Protein AF-A0A960W9V9-F1 (afdb_monomer_lite)

pLDDT: mean 90.97, std 7.55, range [51.06, 98.19]

Radius of gyration: 14.87 Å; chains: 1; bounding box: 32×22×46 Å

Structure (mmCIF, N/CA/C/O backbone):
data_AF-A0A960W9V9-F1
#
_entry.id   AF-A0A960W9V9-F1
#
loop_
_atom_site.group_PDB
_atom_site.id
_atom_site.type_symbol
_atom_site.label_atom_id
_atom_site.label_alt_id
_atom_site.label_comp_id
_atom_site.label_asym_id
_atom_site.label_entity_id
_atom_site.label_seq_id
_atom_site.pdbx_PDB_ins_code
_atom_site.Cartn_x
_atom_site.Cartn_y
_atom_site.Cartn_z
_atom_site.occupancy
_atom_site.B_iso_or_equiv
_atom_site.auth_seq_id
_atom_site.auth_comp_id
_atom_site.auth_asym_id
_atom_site.auth_atom_id
_atom_site.pdbx_PDB_model_num
ATOM 1 N N . MET A 1 1 ? 10.943 4.579 -35.159 1.00 51.06 1 MET A N 1
ATOM 2 C CA . MET A 1 1 ? 10.686 4.661 -33.703 1.00 51.06 1 MET A CA 1
ATOM 3 C C . MET A 1 1 ? 9.917 3.420 -33.289 1.00 51.06 1 MET A C 1
ATOM 5 O O . MET A 1 1 ? 8.939 3.102 -33.950 1.00 51.06 1 MET A O 1
ATOM 9 N N . GLY A 1 2 ? 10.387 2.685 -32.279 1.00 76.12 2 GLY A N 1
ATOM 10 C CA 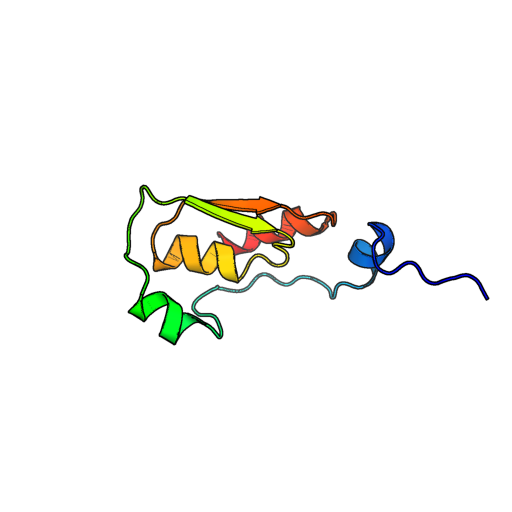. GLY A 1 2 ? 9.674 1.511 -31.762 1.00 76.12 2 GLY A CA 1
ATOM 11 C C . GLY A 1 2 ? 8.412 1.909 -30.991 1.00 76.12 2 GLY A C 1
ATOM 12 O O . GLY A 1 2 ? 8.342 3.005 -30.437 1.00 76.12 2 GLY A O 1
ATOM 13 N N . ILE A 1 3 ? 7.415 1.022 -30.959 1.00 78.38 3 ILE A N 1
ATOM 14 C CA . ILE A 1 3 ? 6.209 1.201 -30.142 1.00 78.38 3 ILE A CA 1
ATOM 15 C C . ILE A 1 3 ? 6.624 1.156 -28.668 1.00 78.38 3 ILE A C 1
ATOM 17 O O . ILE A 1 3 ? 7.167 0.151 -28.207 1.00 78.38 3 ILE A O 1
ATOM 21 N N . LYS A 1 4 ? 6.371 2.239 -27.927 1.00 77.50 4 LYS A N 1
ATOM 22 C CA . LYS A 1 4 ? 6.594 2.277 -26.478 1.00 77.50 4 LYS A CA 1
ATOM 23 C C . LYS A 1 4 ? 5.572 1.361 -25.801 1.00 77.50 4 LYS A C 1
ATOM 25 O O . LYS A 1 4 ? 4.369 1.524 -25.991 1.00 77.50 4 LYS A O 1
ATOM 30 N N . LYS A 1 5 ? 6.055 0.373 -25.048 1.00 87.81 5 LYS A N 1
ATOM 31 C CA . LYS A 1 5 ? 5.213 -0.600 -24.344 1.00 87.81 5 LYS A CA 1
ATOM 32 C C . LYS A 1 5 ? 4.992 -0.123 -22.910 1.00 87.81 5 LYS A C 1
ATOM 34 O O . LYS A 1 5 ? 5.903 -0.175 -22.101 1.00 87.81 5 LYS A O 1
ATOM 39 N N . PHE A 1 6 ? 3.789 0.355 -22.613 1.00 88.88 6 PHE A N 1
ATOM 40 C CA . PHE A 1 6 ? 3.444 0.949 -21.310 1.00 88.88 6 PHE A CA 1
ATOM 41 C C . PHE A 1 6 ? 2.940 -0.064 -20.272 1.00 88.88 6 PHE A C 1
ATOM 43 O O . PHE A 1 6 ? 2.571 0.306 -19.165 1.00 88.88 6 PHE A O 1
ATOM 50 N N . THR A 1 7 ? 2.862 -1.340 -20.642 1.00 89.75 7 THR A N 1
ATOM 51 C CA . THR A 1 7 ? 2.293 -2.401 -19.801 1.00 89.75 7 THR A CA 1
ATOM 52 C C . THR A 1 7 ? 3.314 -3.460 -19.412 1.00 89.75 7 THR A C 1
ATOM 54 O O . THR A 1 7 ? 2.951 -4.435 -18.760 1.00 89.75 7 THR A O 1
ATOM 57 N N . THR A 1 8 ? 4.578 -3.308 -19.815 1.00 91.31 8 THR A N 1
ATOM 58 C CA . THR A 1 8 ? 5.611 -4.286 -19.474 1.00 91.31 8 THR A CA 1
ATOM 59 C C . THR A 1 8 ? 6.165 -4.025 -18.085 1.00 91.31 8 THR A C 1
ATOM 61 O O . THR A 1 8 ? 6.059 -2.921 -17.548 1.00 91.31 8 THR A O 1
ATOM 64 N N . LYS A 1 9 ? 6.766 -5.060 -17.504 1.00 90.19 9 LYS A N 1
ATOM 65 C CA . LYS A 1 9 ? 7.399 -4.975 -16.195 1.00 90.19 9 LYS A CA 1
ATOM 66 C C . LYS A 1 9 ? 8.493 -3.907 -16.166 1.00 90.19 9 LYS A C 1
ATOM 68 O O . LYS A 1 9 ? 8.524 -3.110 -15.239 1.00 90.19 9 LYS A O 1
ATOM 73 N N . GLU A 1 10 ? 9.302 -3.822 -17.222 1.00 91.00 10 GLU A N 1
ATOM 74 C CA . GLU A 1 10 ? 10.401 -2.855 -17.338 1.00 91.00 10 GLU A CA 1
ATOM 75 C C . GLU A 1 10 ? 9.877 -1.419 -17.286 1.00 91.00 10 GLU A C 1
ATOM 77 O O . GLU A 1 10 ? 10.417 -0.590 -16.563 1.00 91.00 10 GLU A O 1
ATOM 82 N N . TYR A 1 11 ? 8.765 -1.134 -17.977 1.00 91.25 11 TYR A N 1
ATOM 83 C CA . TYR A 1 11 ? 8.139 0.185 -17.916 1.00 91.25 11 TYR A CA 1
ATOM 84 C C . TYR A 1 11 ? 7.749 0.558 -16.481 1.00 91.25 11 TYR A C 1
ATOM 86 O O . TYR A 1 11 ? 8.012 1.675 -16.036 1.00 91.25 11 TYR A O 1
ATOM 94 N N . TRP A 1 12 ? 7.134 -0.367 -15.744 1.00 90.69 12 TRP A N 1
ATOM 95 C CA . TRP A 1 12 ? 6.721 -0.122 -14.362 1.00 90.69 12 TRP A CA 1
ATOM 96 C C . TRP A 1 12 ? 7.885 -0.097 -13.373 1.00 90.69 12 TRP A C 1
ATOM 98 O O . TRP A 1 12 ? 7.776 0.580 -12.357 1.00 90.69 12 TRP A O 1
ATOM 108 N N . ASP A 1 13 ? 8.984 -0.793 -13.656 1.00 90.44 13 ASP A N 1
ATOM 109 C CA . ASP A 1 13 ? 10.185 -0.775 -12.823 1.00 90.44 13 ASP A CA 1
ATOM 110 C C . ASP A 1 13 ? 10.991 0.525 -13.025 1.00 90.44 13 ASP A C 1
ATOM 112 O O . ASP A 1 13 ? 11.474 1.099 -12.050 1.00 90.44 13 ASP A O 1
ATOM 116 N N . GLU A 1 14 ? 11.082 1.044 -14.255 1.00 88.88 14 GLU A N 1
ATOM 117 C CA . GLU A 1 14 ? 11.906 2.215 -14.605 1.00 88.88 14 GLU A CA 1
ATOM 118 C C . GLU A 1 14 ? 11.224 3.568 -14.355 1.00 88.88 14 GLU A C 1
ATOM 120 O O . GLU A 1 14 ? 11.896 4.576 -14.142 1.00 88.88 14 GLU A O 1
ATOM 125 N N . THR A 1 15 ? 9.891 3.633 -14.410 1.00 81.25 15 THR A N 1
ATOM 126 C CA . THR A 1 15 ? 9.159 4.916 -14.348 1.00 81.25 15 THR A CA 1
ATOM 127 C C . THR A 1 15 ? 8.813 5.383 -12.936 1.00 81.25 15 THR A C 1
ATOM 129 O O . THR A 1 15 ? 8.198 6.438 -12.766 1.00 81.25 15 THR A O 1
ATOM 132 N N . ARG A 1 16 ? 9.186 4.619 -11.908 1.00 79.38 16 ARG A N 1
ATOM 133 C CA . ARG A 1 16 ? 8.853 4.924 -10.513 1.00 79.38 16 ARG A CA 1
ATOM 134 C C . ARG A 1 16 ? 9.901 5.858 -9.909 1.00 79.38 16 ARG A C 1
ATOM 136 O O . ARG A 1 16 ? 11.099 5.698 -10.123 1.00 79.38 16 ARG A O 1
ATOM 143 N N . HIS A 1 17 ? 9.443 6.836 -9.132 1.00 76.62 17 HIS A N 1
ATOM 144 C CA . HIS A 1 17 ? 10.333 7.678 -8.335 1.00 76.62 17 HIS A CA 1
ATOM 145 C C . HIS A 1 17 ? 10.987 6.869 -7.209 1.00 76.62 17 HIS A C 1
ATOM 147 O O . HIS A 1 17 ? 10.443 5.855 -6.773 1.00 76.62 17 HIS A O 1
ATOM 153 N N . ALA A 1 18 ? 12.137 7.341 -6.719 1.00 79.75 18 ALA A N 1
ATOM 154 C CA . ALA A 1 18 ? 12.803 6.737 -5.571 1.00 79.75 18 ALA A CA 1
ATOM 155 C C . ALA A 1 18 ? 11.845 6.666 -4.371 1.00 79.75 18 ALA A C 1
ATOM 157 O O . ALA A 1 18 ? 11.243 7.671 -3.982 1.00 79.75 18 ALA A O 1
ATOM 158 N N . PHE A 1 19 ? 11.704 5.473 -3.798 1.00 84.06 19 PHE A N 1
ATOM 159 C CA . PHE A 1 19 ? 10.848 5.249 -2.645 1.00 84.06 19 PHE A CA 1
ATOM 160 C C . PHE A 1 19 ? 11.482 5.816 -1.370 1.00 84.06 19 PHE A C 1
ATOM 162 O O . PHE A 1 19 ? 12.638 5.529 -1.058 1.00 84.06 19 PHE A O 1
ATOM 169 N N . SER A 1 20 ? 10.693 6.560 -0.598 1.00 84.50 20 SER A N 1
ATOM 170 C CA . SER A 1 20 ? 10.999 6.909 0.789 1.00 84.50 20 SER A CA 1
ATOM 171 C C . SER A 1 20 ? 9.841 6.422 1.657 1.00 84.50 20 SER A C 1
ATOM 173 O O . SER A 1 20 ? 8.712 6.843 1.398 1.00 84.50 20 SER A O 1
ATOM 175 N N . PRO A 1 21 ? 10.076 5.575 2.676 1.00 85.25 21 PRO A N 1
ATOM 176 C CA . PRO A 1 21 ? 9.036 5.216 3.632 1.00 85.25 21 PRO A CA 1
ATOM 177 C C . PRO A 1 21 ? 8.471 6.461 4.322 1.00 85.25 21 PRO A C 1
ATOM 179 O O . PRO A 1 21 ? 9.190 7.434 4.561 1.00 85.25 21 PRO A O 1
ATOM 182 N N . PHE A 1 22 ? 7.188 6.419 4.668 1.00 86.31 22 PHE A N 1
ATOM 183 C CA . PHE A 1 22 ? 6.532 7.460 5.452 1.00 86.31 22 PHE A CA 1
ATOM 184 C C . PHE A 1 22 ? 5.418 6.862 6.320 1.00 86.31 22 PHE A C 1
ATOM 186 O O . PHE A 1 22 ? 4.808 5.860 5.935 1.00 86.31 22 PHE A O 1
ATOM 193 N N . PRO A 1 23 ? 5.101 7.474 7.475 1.00 88.75 23 PRO A N 1
ATOM 194 C CA . PRO A 1 23 ? 3.963 7.055 8.277 1.00 88.75 23 PRO A CA 1
ATOM 195 C C . PRO A 1 23 ? 2.656 7.239 7.504 1.00 88.75 23 PRO A C 1
ATOM 197 O O . PRO A 1 23 ? 2.272 8.355 7.149 1.00 88.75 23 PRO A O 1
ATOM 200 N N . VAL A 1 24 ? 1.943 6.143 7.265 1.00 91.56 24 VAL A N 1
ATOM 201 C CA . VAL A 1 24 ? 0.615 6.184 6.651 1.00 91.56 24 VAL A CA 1
ATOM 202 C C . VAL A 1 24 ? -0.424 6.464 7.734 1.00 91.56 24 VAL A C 1
ATOM 204 O O . VAL A 1 24 ? -0.816 5.567 8.478 1.00 91.56 24 VAL A O 1
ATOM 207 N N . THR A 1 25 ? -0.865 7.717 7.825 1.00 92.62 25 THR A N 1
ATOM 208 C CA . THR A 1 25 ? -1.878 8.167 8.799 1.00 92.62 25 THR A CA 1
ATOM 209 C C . THR A 1 25 ? -3.231 8.472 8.162 1.00 92.62 25 THR A C 1
ATOM 211 O O . THR A 1 25 ? -4.250 8.463 8.846 1.00 92.62 25 THR A O 1
ATOM 214 N N . THR A 1 26 ? -3.264 8.736 6.855 1.00 94.06 26 THR A N 1
ATOM 215 C CA . THR A 1 26 ? -4.482 9.074 6.114 1.00 94.06 26 THR A CA 1
ATOM 216 C C . THR A 1 26 ? -4.352 8.722 4.633 1.00 94.06 26 THR A C 1
ATOM 218 O O . THR A 1 26 ? -3.286 8.347 4.145 1.00 94.06 26 THR A O 1
ATOM 221 N N . THR A 1 27 ? -5.457 8.852 3.908 1.00 92.69 27 THR A N 1
ATOM 222 C CA . THR A 1 27 ? -5.552 8.675 2.461 1.00 92.69 27 THR A CA 1
ATOM 223 C C . THR A 1 27 ? -6.612 9.631 1.897 1.00 92.69 27 THR A C 1
ATOM 225 O O . THR A 1 27 ? -7.544 9.972 2.629 1.00 92.69 27 THR A O 1
ATOM 228 N N . PRO A 1 28 ? -6.549 10.057 0.616 1.00 93.62 28 PRO A N 1
ATOM 229 C CA . PRO A 1 28 ? -7.573 10.929 0.024 1.00 93.62 28 PRO A CA 1
ATOM 230 C C . PRO A 1 28 ? -9.013 10.406 0.154 1.00 93.62 28 PRO A C 1
ATOM 232 O O . PRO A 1 28 ? -9.963 11.185 0.128 1.00 93.62 28 PRO A O 1
ATOM 235 N N . PHE A 1 29 ? -9.183 9.092 0.323 1.00 94.94 29 PHE A N 1
ATOM 236 C CA . PHE A 1 29 ? -10.489 8.453 0.479 1.00 94.94 29 PHE A CA 1
ATOM 237 C C . PHE A 1 29 ? -10.931 8.263 1.936 1.00 94.94 29 PHE A C 1
ATOM 239 O O . PHE A 1 29 ? -12.042 7.784 2.159 1.00 94.94 29 PHE A O 1
ATOM 246 N N . ALA A 1 30 ? -10.110 8.645 2.922 1.00 96.69 30 ALA A N 1
ATOM 247 C CA . ALA A 1 30 ? -10.372 8.416 4.344 1.00 96.69 30 ALA A CA 1
ATOM 248 C C . ALA A 1 30 ? -11.787 8.844 4.788 1.00 96.69 30 ALA A C 1
ATOM 250 O O . ALA A 1 30 ? -12.469 8.014 5.390 1.00 96.69 30 ALA A O 1
ATOM 251 N N . PRO A 1 31 ? -12.317 10.031 4.408 1.00 97.19 31 PRO A N 1
ATOM 252 C CA . PRO A 1 31 ? -13.662 10.444 4.826 1.00 97.19 31 PRO A CA 1
ATOM 253 C C . PRO A 1 31 ? -14.779 9.490 4.383 1.00 97.19 31 PRO A C 1
ATOM 255 O O . PRO A 1 31 ? -15.803 9.366 5.051 1.00 97.19 31 PRO A O 1
ATOM 258 N N . TYR A 1 32 ? -14.599 8.815 3.247 1.00 97.12 32 TYR A N 1
ATOM 259 C CA . TYR A 1 32 ? -15.571 7.858 2.726 1.00 97.12 32 TYR A CA 1
ATOM 260 C C . TYR A 1 32 ? -15.360 6.474 3.332 1.00 97.12 32 TYR A C 1
ATOM 262 O O . TYR A 1 32 ? -16.324 5.821 3.723 1.00 97.12 32 TYR A O 1
ATOM 270 N N . LEU A 1 33 ? -14.104 6.036 3.437 1.00 96.62 33 LEU A N 1
ATOM 271 C CA . LEU A 1 33 ? -13.763 4.732 3.997 1.00 96.62 33 LEU A CA 1
ATOM 272 C C . LEU A 1 33 ? -14.220 4.634 5.454 1.00 96.62 33 LEU A C 1
ATOM 274 O O . LEU A 1 33 ? -14.912 3.687 5.805 1.00 96.62 33 LEU A O 1
ATOM 278 N N . GLU A 1 34 ? -13.934 5.645 6.275 1.00 97.12 34 GLU A N 1
ATOM 279 C CA . GLU A 1 34 ? -14.317 5.655 7.693 1.00 97.12 34 GLU A CA 1
ATOM 280 C C . GLU A 1 34 ? -15.829 5.742 7.909 1.00 97.12 34 GLU A C 1
ATOM 282 O O . GLU A 1 34 ? -16.342 5.264 8.917 1.00 97.12 34 GLU A O 1
ATOM 287 N N . LYS A 1 35 ? -16.561 6.315 6.950 1.00 98.06 35 LYS A N 1
ATOM 288 C CA . LYS A 1 35 ? -18.021 6.393 7.013 1.00 98.06 35 LYS A CA 1
ATOM 289 C C . LYS A 1 35 ? -18.694 5.039 6.782 1.00 98.06 35 LYS A C 1
ATOM 291 O O . LYS A 1 35 ? -19.755 4.790 7.350 1.00 98.06 35 LYS A O 1
ATOM 296 N N . TYR A 1 36 ? -18.136 4.205 5.905 1.00 97.56 36 TYR A N 1
ATOM 297 C CA . TYR A 1 36 ? -18.826 3.010 5.408 1.00 97.56 36 TYR A CA 1
ATOM 298 C C . TYR A 1 36 ? -18.189 1.690 5.838 1.00 97.56 36 TYR A C 1
ATOM 300 O O . TYR A 1 36 ? -18.858 0.659 5.788 1.00 97.56 36 TYR A O 1
ATOM 308 N N . LEU A 1 37 ? -16.918 1.695 6.238 1.00 97.44 37 LEU A N 1
ATOM 309 C CA . LEU A 1 37 ? -16.192 0.477 6.569 1.00 97.44 37 LEU A CA 1
ATOM 310 C C . LEU A 1 37 ? -16.073 0.285 8.082 1.00 97.44 37 LEU A C 1
ATOM 312 O O . LEU A 1 37 ? -15.688 1.213 8.793 1.00 97.44 37 LEU A O 1
ATOM 316 N N . PRO A 1 38 ? -16.365 -0.923 8.592 1.00 97.69 38 P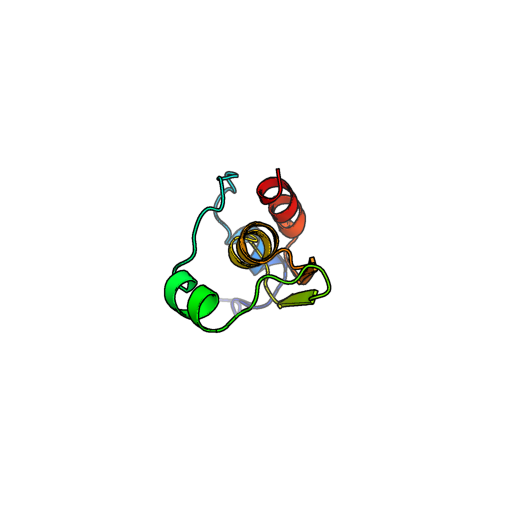RO A N 1
ATOM 317 C CA . PRO A 1 38 ? -16.205 -1.221 10.006 1.00 97.69 38 PRO A CA 1
ATOM 318 C C . PRO A 1 38 ? -14.744 -1.522 10.351 1.00 97.69 38 PRO A C 1
ATOM 320 O O . PRO A 1 38 ? -14.005 -2.077 9.536 1.00 97.69 38 PRO A O 1
ATOM 323 N N . GLU A 1 39 ? -14.363 -1.271 11.601 1.00 97.94 39 GLU A N 1
ATOM 324 C CA . GLU A 1 39 ? -13.144 -1.825 12.197 1.00 97.94 39 GLU A CA 1
ATOM 325 C C . GLU A 1 39 ? -13.364 -3.310 12.509 1.00 97.94 39 GLU A C 1
ATOM 327 O O . GLU A 1 39 ? -14.233 -3.668 13.308 1.00 97.94 39 GLU A O 1
ATOM 332 N N . LYS A 1 40 ? -12.632 -4.204 11.834 1.00 97.50 40 LYS A N 1
ATOM 333 C CA . LYS A 1 40 ? -12.851 -5.649 11.954 1.00 97.50 40 LYS A CA 1
ATOM 334 C C . LYS A 1 40 ? -11.622 -6.461 11.558 1.00 97.50 40 LYS A C 1
ATOM 336 O O . LYS A 1 40 ? -11.334 -6.635 10.379 1.00 97.50 40 LYS A O 1
ATOM 341 N N . THR A 1 41 ? -10.978 -7.081 12.544 1.00 96.56 41 THR A N 1
ATOM 342 C CA . THR A 1 41 ? -9.740 -7.853 12.337 1.00 96.56 41 THR A CA 1
ATOM 343 C C . THR A 1 41 ? -9.916 -9.108 11.492 1.00 96.56 41 THR A C 1
ATOM 345 O O . THR A 1 41 ? -8.991 -9.547 10.833 1.00 96.56 41 THR A O 1
ATOM 348 N N . SER A 1 42 ? -11.120 -9.677 11.422 1.00 97.94 42 SER A N 1
ATOM 349 C CA . SER A 1 42 ? -11.375 -10.837 10.554 1.00 97.94 42 SER A CA 1
ATOM 350 C C . SER A 1 42 ? -11.446 -10.496 9.057 1.00 97.94 42 SER A C 1
ATOM 352 O O . SER A 1 42 ? -11.523 -11.405 8.230 1.00 97.94 42 SER A O 1
ATOM 354 N N . PHE A 1 43 ? -11.517 -9.211 8.693 1.00 98.19 43 PHE A N 1
ATOM 355 C CA . PHE A 1 43 ? -11.695 -8.806 7.300 1.00 98.19 43 PHE A CA 1
ATOM 356 C C . PHE A 1 43 ? -10.377 -8.834 6.531 1.00 98.19 43 PHE A C 1
ATOM 358 O O . PHE A 1 43 ? -9.299 -8.594 7.069 1.00 98.19 43 PHE A O 1
ATOM 365 N N . ARG A 1 44 ? -10.485 -9.162 5.245 1.00 98.00 44 ARG A N 1
ATOM 366 C CA . ARG A 1 44 ? -9.368 -9.288 4.309 1.00 98.00 44 ARG A CA 1
ATOM 367 C C . ARG A 1 44 ? -9.611 -8.366 3.126 1.00 98.00 44 ARG A C 1
ATOM 369 O O . ARG A 1 44 ? -10.757 -8.209 2.708 1.00 98.00 44 ARG A O 1
ATOM 376 N N . CYS A 1 45 ? -8.550 -7.797 2.570 1.00 95.56 45 CYS A N 1
ATOM 377 C CA . CYS A 1 45 ? -8.629 -7.010 1.343 1.00 95.56 45 CYS A CA 1
ATOM 378 C C . CYS A 1 45 ? -7.473 -7.343 0.400 1.00 95.56 45 CYS A C 1
ATOM 380 O O . CYS A 1 45 ? -6.413 -7.795 0.831 1.00 95.56 45 CYS A O 1
ATOM 382 N N . VAL A 1 46 ? -7.700 -7.137 -0.897 1.00 96.88 46 VAL A N 1
ATOM 38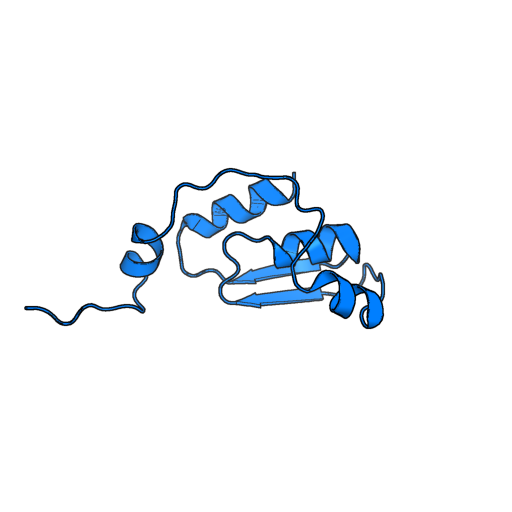3 C CA . VAL A 1 46 ? -6.695 -7.323 -1.947 1.00 96.88 46 VAL A CA 1
ATOM 384 C C . VAL A 1 46 ? -6.625 -6.044 -2.773 1.00 96.88 46 VAL A C 1
ATOM 386 O O . VAL A 1 46 ? -7.667 -5.532 -3.178 1.00 96.88 46 VAL A O 1
ATOM 389 N N . GLU A 1 47 ? -5.419 -5.548 -3.040 1.00 95.88 47 GLU A N 1
ATOM 390 C CA . GLU A 1 47 ? -5.171 -4.454 -3.991 1.00 95.88 47 GLU A CA 1
ATOM 391 C C . GLU A 1 47 ? -4.291 -4.965 -5.139 1.00 95.88 47 GLU A C 1
ATOM 393 O O . GLU A 1 47 ? -3.251 -5.586 -4.909 1.00 95.88 47 GLU A O 1
ATOM 398 N N . ILE A 1 48 ? -4.725 -4.718 -6.378 1.00 96.12 48 ILE A N 1
ATOM 399 C CA . ILE A 1 48 ? -3.978 -5.025 -7.605 1.00 96.12 48 ILE A CA 1
ATOM 400 C C . ILE A 1 48 ? -3.331 -3.727 -8.089 1.00 96.12 48 ILE A C 1
ATOM 402 O O . ILE A 1 48 ? -4.033 -2.741 -8.299 1.00 96.12 48 ILE A O 1
ATOM 406 N N . GLY A 1 49 ? -2.012 -3.736 -8.284 1.00 93.12 49 GLY A N 1
ATOM 407 C CA . GLY A 1 49 ? -1.222 -2.515 -8.466 1.00 93.12 49 GLY A CA 1
ATOM 408 C C . GLY A 1 49 ? -0.965 -1.814 -7.134 1.00 93.12 49 GLY A C 1
ATOM 409 O O . GLY A 1 49 ? -1.182 -0.612 -7.016 1.00 93.12 49 GLY A O 1
ATOM 410 N N . GLY A 1 50 ? -0.573 -2.589 -6.118 1.00 92.31 50 GLY A N 1
ATOM 411 C CA . GLY A 1 50 ? -0.501 -2.132 -4.732 1.00 92.31 50 GLY A CA 1
ATOM 412 C C . GLY A 1 50 ? 0.653 -1.185 -4.402 1.00 92.31 50 GLY A C 1
ATOM 413 O O . GLY A 1 50 ? 0.689 -0.685 -3.286 1.00 92.31 50 GLY A O 1
ATOM 414 N N . TYR A 1 51 ? 1.611 -0.924 -5.298 1.00 91.94 51 TYR A N 1
ATOM 415 C CA . TYR A 1 51 ? 2.689 0.029 -5.009 1.00 91.94 51 TYR A CA 1
ATOM 416 C C . TYR A 1 51 ? 2.180 1.492 -4.956 1.00 91.94 51 TYR A C 1
ATOM 418 O O . TYR A 1 51 ? 1.486 1.921 -5.880 1.00 91.94 51 TYR A O 1
ATOM 426 N N . PRO A 1 52 ? 2.565 2.315 -3.951 1.00 91.88 52 PRO A N 1
ATOM 427 C CA . PRO A 1 52 ? 3.575 2.056 -2.914 1.00 91.88 52 PRO A CA 1
ATOM 428 C C . PRO A 1 52 ? 3.043 1.416 -1.623 1.00 91.88 52 PRO A C 1
ATOM 430 O O . PRO A 1 52 ? 3.814 1.222 -0.692 1.00 91.88 52 PRO A O 1
ATOM 433 N N . GLY A 1 53 ? 1.756 1.083 -1.537 1.00 92.75 53 GLY A N 1
ATOM 434 C CA . GLY A 1 53 ? 1.158 0.392 -0.390 1.00 92.75 53 GLY A CA 1
ATOM 435 C C . GLY A 1 53 ? 0.347 1.287 0.539 1.00 92.75 53 GLY A C 1
ATOM 436 O O . GLY A 1 53 ? -0.155 0.814 1.555 1.00 92.75 53 GLY A O 1
ATOM 437 N N . THR A 1 54 ? 0.198 2.575 0.214 1.00 93.38 54 THR A N 1
ATOM 438 C CA . THR A 1 54 ? -0.467 3.567 1.074 1.00 93.38 54 THR A CA 1
ATOM 439 C C . THR A 1 54 ? -1.873 3.135 1.481 1.00 93.38 54 THR A C 1
ATOM 441 O O . THR A 1 54 ? -2.227 3.224 2.654 1.00 93.38 54 THR A O 1
ATOM 444 N N . HIS A 1 55 ? -2.685 2.654 0.537 1.00 94.38 55 HIS A N 1
ATOM 445 C CA . HIS A 1 55 ? -4.052 2.250 0.844 1.00 94.38 55 HIS A CA 1
ATOM 446 C C . HIS A 1 55 ? -4.060 1.006 1.730 1.00 94.38 55 HIS A C 1
ATOM 448 O O . HIS A 1 55 ? -4.586 1.080 2.835 1.00 94.38 55 HIS A O 1
ATOM 454 N N . LEU A 1 56 ? -3.434 -0.102 1.321 1.00 94.50 56 LEU A N 1
ATOM 455 C CA . LEU A 1 56 ? -3.388 -1.331 2.128 1.00 94.50 56 LEU A CA 1
ATOM 456 C C . LEU A 1 56 ? -2.865 -1.104 3.550 1.00 94.50 56 LEU A C 1
ATOM 458 O O . LEU A 1 56 ? -3.461 -1.608 4.503 1.00 94.50 56 LEU A O 1
ATOM 462 N N . THR A 1 57 ? -1.805 -0.310 3.707 1.00 94.88 57 THR A N 1
ATOM 463 C CA . THR A 1 57 ? -1.279 0.060 5.025 1.00 94.88 57 THR A CA 1
ATOM 464 C C . THR A 1 57 ? -2.310 0.847 5.830 1.00 94.88 57 THR A C 1
ATOM 466 O O . THR A 1 57 ? -2.503 0.559 7.011 1.00 94.88 57 THR A O 1
ATOM 469 N N . TYR A 1 58 ? -3.026 1.791 5.208 1.00 96.12 58 TYR A N 1
ATOM 470 C CA . TYR A 1 58 ? -4.132 2.490 5.862 1.00 96.12 58 TYR A CA 1
ATOM 471 C C . TYR A 1 58 ? -5.243 1.513 6.277 1.00 96.12 58 TYR A C 1
ATOM 473 O O . TYR A 1 58 ? -5.697 1.580 7.412 1.00 96.12 58 TYR A O 1
ATOM 481 N N . PHE A 1 59 ? -5.631 0.547 5.436 1.00 96.56 59 PHE A N 1
ATOM 482 C CA . PHE A 1 59 ? -6.639 -0.457 5.802 1.00 96.56 59 PHE A CA 1
ATOM 483 C C . PHE A 1 59 ? -6.212 -1.331 6.990 1.00 96.56 59 PHE A C 1
ATOM 485 O O . PHE A 1 59 ? -7.019 -1.581 7.890 1.00 96.56 59 PHE A O 1
ATOM 492 N N . ALA A 1 60 ? -4.949 -1.759 7.020 1.00 95.31 60 ALA A N 1
ATOM 493 C CA . ALA A 1 60 ? -4.394 -2.524 8.132 1.00 95.31 60 ALA A CA 1
ATOM 494 C C . ALA A 1 60 ? -4.368 -1.704 9.429 1.00 95.31 60 ALA A C 1
ATOM 496 O O . ALA A 1 60 ? -4.897 -2.149 10.446 1.00 95.31 60 ALA A O 1
ATOM 497 N N . LYS A 1 61 ? -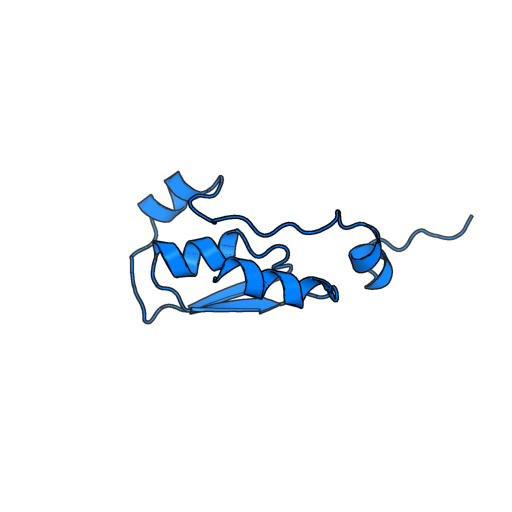3.799 -0.490 9.390 1.00 94.62 61 LYS A N 1
ATOM 498 C CA . LYS A 1 61 ? -3.617 0.361 10.577 1.00 94.62 61 LYS A CA 1
ATOM 499 C C . LYS A 1 61 ? -4.945 0.943 11.088 1.00 94.62 61 LYS A C 1
ATOM 501 O O . LYS A 1 61 ? -5.155 0.984 12.295 1.00 94.62 61 LYS A O 1
ATOM 506 N N . ARG A 1 62 ? -5.852 1.370 10.198 1.00 96.44 62 ARG A N 1
ATOM 507 C CA . ARG A 1 62 ? -7.110 2.052 10.562 1.00 96.44 62 ARG A CA 1
ATOM 508 C C . ARG A 1 62 ? -8.255 1.102 10.890 1.00 96.44 62 ARG A C 1
ATOM 510 O O . ARG A 1 62 ? -8.998 1.385 11.824 1.00 96.44 62 ARG A O 1
ATOM 517 N N . PHE A 1 63 ? -8.436 0.035 10.111 1.00 97.06 63 PHE A N 1
ATOM 518 C CA . PHE A 1 63 ? -9.597 -0.860 10.235 1.00 97.06 63 PHE A CA 1
ATOM 519 C C . PHE A 1 63 ? -9.241 -2.248 10.783 1.00 97.06 63 PHE A C 1
ATOM 521 O O . PHE A 1 63 ? -10.136 -3.062 11.019 1.00 97.06 6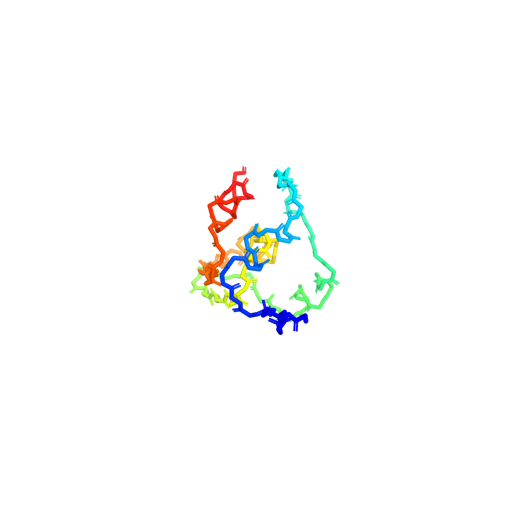3 PHE A O 1
ATOM 528 N N . GLY A 1 64 ? -7.951 -2.535 10.980 1.00 96.69 64 GLY A N 1
ATOM 529 C CA . GLY A 1 64 ? -7.463 -3.829 11.456 1.00 96.69 64 GLY A CA 1
ATOM 530 C C . GLY A 1 64 ? -7.504 -4.936 10.403 1.00 96.69 64 GLY A C 1
ATOM 531 O O . GLY A 1 64 ? -7.416 -6.104 10.763 1.00 96.69 64 GLY A O 1
ATOM 532 N N . TYR A 1 65 ? -7.686 -4.611 9.120 1.00 97.62 65 TYR A N 1
ATOM 533 C CA . TYR A 1 65 ? -7.850 -5.626 8.073 1.00 97.62 65 TYR A CA 1
ATOM 534 C C . TYR A 1 65 ? -6.540 -6.370 7.791 1.00 97.62 65 TYR A C 1
ATOM 536 O O . TYR A 1 65 ? -5.449 -5.887 8.089 1.00 97.62 65 TYR A O 1
ATOM 544 N N . HIS A 1 66 ? -6.651 -7.528 7.139 1.00 96.56 66 HIS A N 1
ATOM 545 C CA . HIS A 1 66 ? -5.525 -8.292 6.607 1.00 96.56 66 HIS A CA 1
ATOM 546 C C . HIS A 1 66 ? -5.365 -8.050 5.094 1.00 96.56 66 HIS A C 1
ATOM 548 O O . HIS A 1 66 ? -6.060 -8.694 4.296 1.00 96.56 66 HIS A O 1
ATOM 554 N N . PRO A 1 67 ? -4.487 -7.119 4.682 1.00 94.88 67 PRO A N 1
ATOM 555 C CA . PRO A 1 67 ? -4.260 -6.811 3.277 1.00 94.88 67 PRO A CA 1
ATOM 556 C C . PRO A 1 67 ? -3.421 -7.866 2.548 1.00 94.88 67 PRO A C 1
ATOM 558 O O . PRO A 1 67 ? -2.564 -8.531 3.124 1.00 94.88 67 PRO A O 1
ATOM 561 N N . THR A 1 68 ? -3.620 -7.963 1.236 1.00 95.75 68 THR A N 1
ATOM 562 C CA . THR A 1 68 ? -2.733 -8.644 0.286 1.00 95.75 68 THR A CA 1
ATOM 563 C C . THR A 1 68 ? -2.497 -7.724 -0.908 1.00 95.75 68 THR A C 1
ATOM 565 O O . THR A 1 68 ? -3.448 -7.233 -1.512 1.00 95.75 68 THR A O 1
ATOM 568 N N . ALA A 1 69 ? -1.234 -7.491 -1.257 1.00 94.69 69 ALA A N 1
ATOM 569 C CA . ALA A 1 69 ? -0.864 -6.731 -2.447 1.00 94.69 69 ALA A CA 1
ATOM 570 C C . ALA A 1 69 ? -0.536 -7.687 -3.595 1.00 94.69 69 ALA A C 1
ATOM 572 O O . ALA A 1 69 ? 0.208 -8.649 -3.409 1.00 94.69 69 ALA A O 1
ATOM 573 N N . ILE A 1 70 ? -1.047 -7.389 -4.786 1.00 95.00 70 ILE A N 1
ATOM 574 C CA . ILE A 1 70 ? -0.561 -7.959 -6.040 1.00 95.00 70 ILE A CA 1
ATOM 575 C C . ILE A 1 70 ? 0.127 -6.825 -6.789 1.00 95.00 70 ILE A C 1
ATOM 577 O O . ILE A 1 70 ? -0.517 -5.858 -7.192 1.00 95.00 70 ILE A O 1
ATOM 581 N N . GLU A 1 71 ? 1.438 -6.934 -6.965 1.00 93.44 71 GLU A N 1
ATOM 582 C CA . GLU A 1 71 ? 2.255 -5.917 -7.619 1.00 93.44 71 GLU A CA 1
ATOM 583 C C . GLU A 1 71 ? 3.157 -6.578 -8.662 1.00 93.44 71 GLU A C 1
ATOM 585 O O . GLU A 1 71 ? 3.762 -7.618 -8.409 1.00 93.44 71 GLU A O 1
ATOM 590 N N . TYR A 1 72 ? 3.191 -5.991 -9.857 1.00 93.06 72 TYR A N 1
ATOM 591 C CA . TYR A 1 72 ? 3.915 -6.538 -11.003 1.00 93.06 72 TYR A CA 1
ATOM 592 C C . TYR A 1 72 ? 5.375 -6.057 -11.046 1.00 93.06 72 TYR A C 1
ATOM 594 O O . TYR A 1 72 ? 6.262 -6.749 -11.557 1.00 93.06 72 TYR A O 1
ATOM 602 N N . SER A 1 73 ? 5.637 -4.873 -10.491 1.00 90.88 73 SER A N 1
ATOM 603 C CA . SER A 1 73 ? 6.978 -4.302 -10.359 1.00 90.88 73 SER A CA 1
ATOM 604 C C . SER A 1 73 ? 7.791 -4.955 -9.232 1.00 90.88 73 SER A C 1
ATOM 606 O O . SER A 1 73 ? 7.235 -5.475 -8.268 1.00 90.88 73 SER A O 1
ATOM 608 N N . GLU A 1 74 ? 9.127 -4.917 -9.323 1.00 91.00 74 GLU A N 1
ATOM 609 C CA . GLU A 1 74 ? 10.026 -5.394 -8.248 1.00 91.00 74 GLU A CA 1
ATOM 610 C C . GLU A 1 74 ? 9.963 -4.513 -6.993 1.00 91.00 74 GLU A C 1
ATOM 612 O O . GLU A 1 74 ? 10.419 -4.908 -5.916 1.00 91.00 74 GLU A O 1
ATOM 617 N N . HIS A 1 75 ? 9.352 -3.334 -7.114 1.00 90.69 75 HIS A N 1
ATOM 618 C CA . HIS A 1 75 ? 9.164 -2.379 -6.027 1.00 90.69 75 HIS A CA 1
ATOM 619 C C . HIS A 1 75 ? 8.179 -2.865 -4.953 1.00 90.69 75 HIS A C 1
ATOM 621 O O . HIS A 1 75 ? 8.020 -2.213 -3.925 1.00 90.69 75 HIS A O 1
ATOM 627 N N . TRP A 1 76 ? 7.545 -4.033 -5.124 1.00 89.62 76 TRP A N 1
ATOM 628 C CA . TRP A 1 76 ? 6.665 -4.634 -4.113 1.00 89.62 76 TRP A CA 1
ATOM 629 C C . TRP A 1 76 ? 7.327 -4.772 -2.729 1.00 89.62 76 TRP A C 1
ATOM 631 O O . TRP A 1 76 ? 6.643 -4.713 -1.710 1.00 89.62 76 TRP A O 1
ATOM 641 N N . LYS A 1 77 ? 8.658 -4.908 -2.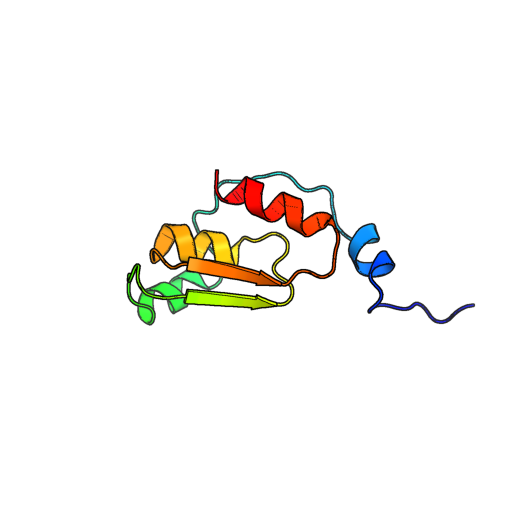673 1.00 88.00 77 LYS A N 1
ATOM 642 C CA . LYS A 1 77 ? 9.431 -5.007 -1.420 1.00 88.00 77 LYS A CA 1
ATOM 643 C C . LYS A 1 77 ? 9.353 -3.738 -0.571 1.00 88.00 77 LYS A C 1
ATOM 645 O O . LYS A 1 77 ? 9.470 -3.808 0.649 1.00 88.00 77 LYS A O 1
ATOM 650 N N . ASP A 1 78 ? 9.142 -2.585 -1.198 1.00 89.69 78 ASP A N 1
ATOM 651 C CA . ASP A 1 78 ? 9.039 -1.306 -0.499 1.00 89.69 78 ASP A CA 1
ATOM 652 C C . ASP A 1 78 ? 7.732 -1.171 0.285 1.00 89.69 78 ASP A C 1
ATOM 654 O O . ASP A 1 78 ? 7.703 -0.502 1.315 1.00 89.69 78 ASP A O 1
ATOM 658 N N . ILE A 1 79 ? 6.676 -1.872 -0.139 1.00 88.94 79 ILE A N 1
ATOM 659 C CA . ILE A 1 79 ? 5.366 -1.861 0.526 1.00 88.94 79 ILE A CA 1
ATOM 660 C C . ILE A 1 79 ? 5.497 -2.309 1.988 1.00 88.94 79 ILE A C 1
ATOM 662 O O . ILE A 1 79 ? 4.884 -1.718 2.877 1.00 88.94 79 ILE A O 1
ATOM 666 N N . GLN A 1 80 ? 6.329 -3.322 2.257 1.00 84.69 80 GLN A N 1
ATOM 667 C CA . GLN A 1 80 ? 6.535 -3.843 3.614 1.00 84.69 80 GLN A CA 1
ATOM 668 C C . GLN A 1 80 ? 7.111 -2.785 4.562 1.00 84.69 80 GLN A C 1
ATOM 670 O O . GLN A 1 80 ? 6.750 -2.763 5.735 1.00 84.69 80 GLN A O 1
ATOM 675 N N . LYS A 1 81 ? 7.917 -1.851 4.043 1.00 87.75 81 LYS A N 1
ATOM 676 C CA . LYS A 1 81 ? 8.537 -0.773 4.826 1.00 87.75 81 LYS A CA 1
ATOM 677 C C . LYS A 1 81 ? 7.528 0.268 5.326 1.00 87.75 81 LYS A C 1
ATOM 679 O O . LYS A 1 81 ? 7.873 1.074 6.178 1.00 87.75 81 LYS A O 1
ATOM 684 N N . LEU A 1 82 ? 6.298 0.293 4.798 1.00 85.44 82 LEU A N 1
ATOM 685 C CA . LEU A 1 82 ? 5.228 1.173 5.298 1.00 85.44 82 LEU A CA 1
ATOM 686 C C . LEU A 1 82 ? 4.464 0.579 6.495 1.00 85.44 82 LEU A C 1
ATOM 688 O O . LEU A 1 82 ? 3.709 1.298 7.162 1.00 85.44 82 LEU A O 1
ATOM 692 N N . LEU A 1 83 ? 4.604 -0.730 6.735 1.00 76.94 83 LEU A N 1
ATOM 693 C CA . LEU A 1 83 ? 3.950 -1.419 7.852 1.00 76.94 83 LEU A CA 1
ATOM 694 C C . LEU A 1 83 ? 4.710 -1.254 9.171 1.00 76.94 83 LEU A C 1
ATOM 696 O O . LEU A 1 83 ? 4.069 -1.328 10.219 1.00 76.94 83 LEU A O 1
ATOM 700 N N . GLU A 1 84 ? 6.018 -0.997 9.097 1.00 70.12 84 GLU A N 1
ATOM 701 C CA . GLU A 1 84 ? 6.850 -0.528 10.216 1.00 70.12 84 GLU A CA 1
ATOM 702 C C . GLU A 1 84 ? 6.303 0.790 10.812 1.00 70.12 84 GLU A C 1
ATOM 704 O O . GLU A 1 84 ? 6.521 1.002 12.024 1.00 70.12 84 GLU A O 1
#

Sequence (84 aa):
MGIKKFTTKEYWDETRHAFSPFPVTTTPFAPYLEKYLPEKTSFRCVEIGGYPGTHLTYFAKRFGYHPTAIEYSEHWKDIQKLLE

Foldseek 3Di:
DDDDDCPDQCNVQPVDDDDDADAQPDDPCRVVCVVPPAQDLVAEEEDEQCPPPSVVLCCCVPRVYHYDYHHSYPNPVNNVSNND

Secondary structure (DSSP, 8-state):
-PPP-SSSHHHHHHSPPPP--------TTHHHHHHH----TT-EEEEES-TT-HHHHHHHHHH--EEEEE-SSTTHHHHHTTT-